Protein AF-A0A535MW43-F1 (afdb_monomer_lite)

Structure (mmCIF, N/CA/C/O backbone):
data_AF-A0A535MW43-F1
#
_entry.id   AF-A0A535MW43-F1
#
loop_
_atom_site.group_PDB
_atom_site.id
_atom_site.type_symbol
_atom_site.label_atom_id
_atom_site.label_alt_id
_atom_site.label_comp_id
_atom_site.label_asym_id
_atom_site.label_entity_id
_atom_site.label_seq_id
_atom_site.pdbx_PDB_ins_code
_atom_site.Cartn_x
_atom_site.Cartn_y
_atom_site.Cartn_z
_atom_site.occupancy
_atom_site.B_iso_or_equiv
_atom_site.auth_seq_id
_atom_site.auth_comp_id
_atom_site.auth_asym_id
_atom_site.auth_atom_id
_atom_site.pdbx_PDB_model_num
ATOM 1 N N . MET A 1 1 ? 3.880 -5.244 12.925 1.00 48.03 1 MET A N 1
ATOM 2 C CA . MET A 1 1 ? 3.482 -6.471 12.207 1.00 48.03 1 MET A CA 1
ATOM 3 C C . MET A 1 1 ? 3.210 -6.067 10.772 1.00 48.03 1 MET A C 1
ATOM 5 O O . MET A 1 1 ? 2.355 -5.218 10.565 1.00 48.03 1 MET A O 1
ATOM 9 N N . TRP A 1 2 ? 3.995 -6.566 9.820 1.00 55.22 2 TRP A N 1
ATOM 10 C CA . TRP A 1 2 ? 3.769 -6.311 8.397 1.00 55.22 2 TRP A CA 1
ATOM 11 C C . TRP A 1 2 ? 2.770 -7.345 7.882 1.00 55.22 2 TRP A C 1
ATOM 13 O O . TRP A 1 2 ? 2.891 -8.522 8.218 1.00 55.22 2 TRP A O 1
ATOM 23 N N . LEU A 1 3 ? 1.762 -6.904 7.134 1.00 81.06 3 LEU A N 1
ATOM 24 C CA . LEU A 1 3 ? 0.701 -7.762 6.616 1.00 81.06 3 LEU A CA 1
ATOM 25 C C . LEU A 1 3 ? 0.739 -7.704 5.088 1.00 81.06 3 LEU A C 1
ATOM 27 O O . LEU A 1 3 ? 0.685 -6.619 4.515 1.00 81.06 3 LEU A O 1
ATOM 31 N N . ALA A 1 4 ? 0.841 -8.866 4.448 1.00 87.62 4 ALA A N 1
ATOM 32 C CA . ALA A 1 4 ? 0.843 -9.029 2.998 1.00 87.62 4 ALA A CA 1
ATOM 33 C C . ALA A 1 4 ? -0.007 -10.252 2.632 1.00 87.62 4 ALA A C 1
ATOM 35 O O . ALA A 1 4 ? 0.010 -11.252 3.349 1.00 87.62 4 ALA A O 1
ATOM 36 N N . GLY A 1 5 ? -0.767 -10.166 1.543 1.00 93.06 5 GLY A N 1
ATOM 37 C CA . GLY A 1 5 ? -1.675 -11.222 1.101 1.00 93.06 5 GLY A CA 1
ATOM 38 C C . GLY A 1 5 ? -2.948 -10.653 0.464 1.00 93.06 5 GLY A C 1
ATOM 39 O O . GLY A 1 5 ? -3.021 -9.447 0.229 1.00 93.06 5 GLY A O 1
ATOM 40 N N . PRO A 1 6 ? -3.968 -11.489 0.205 1.00 94.06 6 PRO A N 1
ATOM 41 C CA . PRO A 1 6 ? -4.035 -12.922 0.527 1.00 94.06 6 PRO A CA 1
ATOM 42 C C . PRO A 1 6 ? -3.185 -13.822 -0.392 1.00 94.06 6 PRO A C 1
ATOM 44 O O . PRO A 1 6 ? -2.953 -14.982 -0.063 1.00 94.06 6 PRO A O 1
ATOM 47 N N . TRP A 1 7 ? -2.687 -13.288 -1.506 1.00 94.88 7 TRP A N 1
ATOM 48 C CA . TRP A 1 7 ? -1.792 -13.948 -2.464 1.00 94.88 7 TRP A CA 1
ATOM 49 C C . TRP A 1 7 ? -0.982 -12.892 -3.234 1.00 94.88 7 TRP A C 1
ATOM 51 O O . TRP A 1 7 ? -1.143 -11.693 -3.007 1.00 94.88 7 TRP A O 1
ATOM 61 N N . ILE A 1 8 ? -0.110 -13.340 -4.137 1.00 94.88 8 ILE A N 1
ATOM 62 C CA . ILE A 1 8 ? 0.633 -12.492 -5.077 1.00 94.88 8 ILE A CA 1
ATOM 63 C C . ILE A 1 8 ? -0.053 -12.604 -6.441 1.00 94.88 8 ILE A C 1
ATOM 65 O O . ILE A 1 8 ? -0.307 -13.716 -6.894 1.00 94.88 8 ILE A O 1
ATOM 69 N N . VAL A 1 9 ? -0.350 -11.469 -7.074 1.00 95.62 9 VAL A N 1
ATOM 70 C CA . VAL A 1 9 ? -0.866 -11.404 -8.452 1.00 95.62 9 VAL A CA 1
ATOM 71 C C . VAL A 1 9 ? 0.284 -11.017 -9.375 1.00 95.62 9 VAL A C 1
ATOM 73 O O . VAL A 1 9 ? 1.061 -10.117 -9.041 1.00 95.62 9 VAL A O 1
ATOM 76 N N . THR A 1 10 ? 0.426 -11.702 -10.509 1.00 96.12 10 THR A N 1
ATOM 77 C CA . THR A 1 10 ? 1.496 -11.404 -11.469 1.00 96.12 10 THR A CA 1
ATOM 78 C C . THR A 1 10 ? 1.188 -10.131 -12.270 1.00 96.12 10 THR A C 1
ATOM 80 O O . THR A 1 10 ? 0.026 -9.731 -12.379 1.00 96.12 10 THR A O 1
ATOM 83 N N . PRO A 1 11 ? 2.198 -9.454 -12.851 1.00 94.38 11 PRO A N 1
ATOM 84 C CA . PRO A 1 11 ? 1.968 -8.219 -13.605 1.00 94.38 11 PRO A CA 1
ATOM 85 C C . PRO A 1 11 ? 0.978 -8.360 -14.774 1.00 94.38 11 PRO A C 1
ATOM 87 O O . PRO A 1 11 ? 0.207 -7.440 -15.038 1.00 94.38 11 PRO A O 1
ATOM 90 N N . ASP A 1 12 ? 0.973 -9.502 -15.462 1.00 95.88 12 ASP A N 1
ATOM 91 C CA . ASP A 1 12 ? 0.071 -9.791 -16.582 1.00 95.88 12 ASP A CA 1
ATOM 92 C C . ASP A 1 12 ? -1.384 -10.015 -16.140 1.00 95.88 12 ASP A C 1
ATOM 94 O O . ASP A 1 12 ? -2.304 -9.573 -16.829 1.00 95.88 12 ASP A O 1
ATOM 98 N N . GLU A 1 13 ? -1.603 -10.612 -14.967 1.00 95.88 13 GLU A N 1
ATOM 99 C CA . GLU A 1 13 ? -2.933 -10.753 -14.361 1.00 95.88 13 GLU A CA 1
ATOM 100 C C . GLU A 1 13 ? -3.431 -9.434 -13.747 1.00 95.88 13 GLU A C 1
ATOM 102 O O . GLU A 1 13 ? -4.626 -9.126 -13.783 1.00 95.88 13 GLU A O 1
ATOM 107 N N . PHE A 1 14 ? -2.520 -8.630 -13.187 1.00 94.94 14 PHE A N 1
ATOM 108 C CA . PHE A 1 14 ? -2.857 -7.364 -12.537 1.00 94.94 14 PHE A CA 1
ATOM 109 C C . PHE A 1 14 ? -3.201 -6.256 -13.540 1.00 94.94 14 PHE A C 1
ATOM 111 O O . PHE A 1 14 ? -4.021 -5.384 -13.240 1.00 94.94 14 PHE A O 1
ATOM 118 N N . GLY A 1 15 ? -2.629 -6.286 -14.746 1.00 94.19 15 GLY A N 1
ATOM 119 C CA . GLY A 1 15 ? -2.834 -5.253 -15.760 1.00 94.19 15 GLY A CA 1
ATOM 120 C C . GLY A 1 15 ? -2.294 -3.886 -15.323 1.00 94.19 15 GLY A C 1
ATOM 121 O O . GLY A 1 15 ? -1.351 -3.803 -14.542 1.00 94.19 15 GLY A O 1
ATOM 122 N N . ASP A 1 16 ? -2.888 -2.802 -15.833 1.00 94.31 16 ASP A N 1
ATOM 123 C CA . ASP A 1 16 ? -2.438 -1.434 -15.541 1.00 94.31 16 ASP A CA 1
ATOM 124 C C . ASP A 1 16 ? -2.720 -1.032 -14.076 1.00 94.31 16 ASP A C 1
ATOM 126 O O . ASP A 1 16 ? -3.895 -0.879 -13.710 1.00 94.31 16 ASP A O 1
ATOM 130 N N . PRO A 1 17 ? -1.684 -0.791 -13.244 1.00 92.44 17 PRO A N 1
ATOM 131 C CA . PRO A 1 17 ? -1.856 -0.341 -11.869 1.00 92.44 17 PRO A CA 1
ATOM 132 C C . PRO A 1 17 ? -2.614 0.979 -11.751 1.00 92.44 17 PRO A C 1
ATOM 134 O O . PRO A 1 17 ? -3.377 1.141 -10.805 1.00 92.44 17 PRO A O 1
ATOM 137 N N . ALA A 1 18 ? -2.464 1.908 -12.701 1.00 91.19 18 ALA A N 1
ATOM 138 C CA . ALA A 1 18 ? -3.095 3.226 -12.625 1.00 91.19 18 ALA A CA 1
ATOM 139 C C . ALA A 1 18 ? -4.635 3.145 -12.643 1.00 91.19 18 ALA A C 1
ATOM 141 O O . ALA A 1 18 ? -5.320 4.019 -12.113 1.00 91.19 18 ALA A O 1
ATOM 142 N N . SER A 1 19 ? -5.188 2.057 -13.184 1.00 93.44 19 SER A N 1
ATOM 143 C CA . SER A 1 19 ? -6.630 1.789 -13.205 1.00 93.44 19 SER A CA 1
ATOM 144 C C . SER A 1 19 ? -7.196 1.244 -11.884 1.00 93.44 19 SER A C 1
ATOM 146 O O . SER A 1 19 ? -8.408 1.061 -11.762 1.00 93.44 19 SER A O 1
ATOM 148 N N . ARG A 1 20 ? -6.340 0.955 -10.896 1.00 96.00 20 ARG A N 1
ATOM 149 C CA . ARG A 1 20 ? -6.703 0.240 -9.666 1.00 96.00 20 ARG A CA 1
ATOM 150 C C . ARG A 1 20 ? -6.887 1.188 -8.492 1.00 96.00 20 ARG A C 1
ATOM 152 O O . ARG A 1 20 ? -6.275 2.255 -8.427 1.00 96.00 20 ARG A O 1
ATOM 159 N N . ARG A 1 21 ? -7.696 0.769 -7.521 1.00 97.44 21 ARG A N 1
ATOM 160 C CA . ARG A 1 21 ? -7.885 1.467 -6.246 1.00 97.44 21 ARG A CA 1
ATOM 161 C C . ARG A 1 21 ? -7.492 0.601 -5.065 1.00 97.44 21 ARG A C 1
ATOM 163 O O . ARG A 1 21 ? -7.699 -0.612 -5.072 1.00 97.44 21 ARG A O 1
ATOM 170 N N . VAL A 1 22 ? -6.973 1.260 -4.035 1.00 97.12 22 VAL A N 1
ATOM 171 C CA . VAL A 1 22 ? -6.738 0.692 -2.706 1.00 97.12 22 VAL A CA 1
ATOM 172 C C . VAL A 1 22 ? -7.776 1.246 -1.739 1.00 97.12 22 VAL A C 1
ATOM 174 O O . VAL A 1 22 ? -8.120 2.426 -1.798 1.00 97.12 22 VAL A O 1
ATOM 177 N N . ARG A 1 23 ? -8.290 0.399 -0.846 1.00 97.69 23 ARG A N 1
ATOM 178 C CA . ARG A 1 23 ? -9.266 0.772 0.184 1.00 97.69 23 ARG A CA 1
ATOM 179 C C . ARG A 1 23 ? -8.864 0.198 1.531 1.00 97.69 23 ARG A C 1
ATOM 181 O O . ARG A 1 23 ? -8.348 -0.915 1.601 1.00 97.69 23 ARG A O 1
ATOM 188 N N . CYS A 1 24 ? -9.150 0.941 2.591 1.00 97.69 24 CYS A N 1
ATOM 189 C CA . CYS A 1 24 ? -8.994 0.498 3.971 1.00 97.69 24 CYS A CA 1
ATOM 190 C C 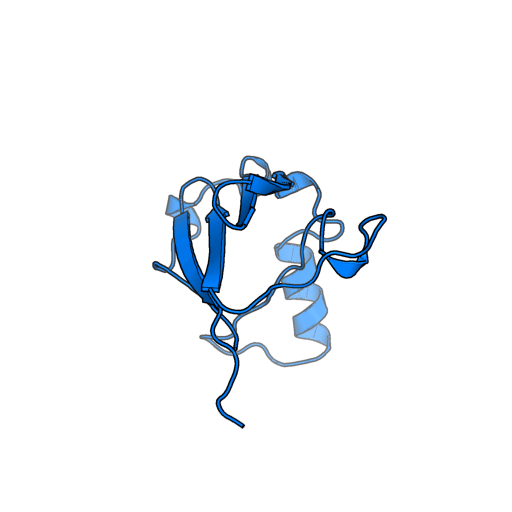. CYS A 1 24 ? -10.251 0.850 4.766 1.00 97.69 24 CYS A C 1
ATOM 192 O O . CYS A 1 24 ? -10.717 1.995 4.729 1.00 97.69 24 CYS A O 1
ATOM 194 N N . THR A 1 25 ? -10.787 -0.124 5.494 1.00 97.81 25 THR A N 1
ATOM 195 C CA . THR A 1 25 ? -11.907 0.061 6.417 1.00 97.81 25 THR A CA 1
ATOM 196 C C . THR A 1 25 ? -11.517 -0.353 7.831 1.00 97.81 25 THR A C 1
ATOM 198 O O . THR A 1 25 ? -10.666 -1.224 8.023 1.00 97.81 25 THR A O 1
ATOM 201 N N . VAL A 1 26 ? -12.151 0.266 8.826 1.00 97.94 26 VAL A N 1
ATOM 202 C CA . VAL A 1 26 ? -12.063 -0.137 10.233 1.00 97.94 26 VAL A CA 1
ATOM 203 C C . VAL A 1 26 ? -13.473 -0.366 10.748 1.00 97.94 26 VAL A C 1
ATOM 205 O O . VAL A 1 26 ? -14.286 0.555 10.751 1.00 97.94 26 VAL A O 1
ATOM 208 N N . ASN A 1 27 ? -13.777 -1.595 11.164 1.00 97.81 27 ASN A N 1
ATOM 209 C CA . ASN A 1 27 ? -15.122 -2.017 11.578 1.00 97.81 27 ASN A CA 1
ATOM 210 C C . ASN A 1 27 ? -16.197 -1.726 10.509 1.00 97.81 27 ASN A C 1
ATOM 212 O O . ASN A 1 27 ? -17.313 -1.325 10.832 1.00 97.81 27 ASN A O 1
ATOM 216 N N . GLY A 1 28 ? -15.847 -1.891 9.228 1.00 97.38 28 GLY A N 1
ATOM 217 C CA . GLY A 1 28 ? -16.726 -1.610 8.086 1.00 97.38 28 GLY A CA 1
ATOM 218 C C . GLY A 1 28 ? -16.833 -0.131 7.699 1.00 97.38 28 GLY A C 1
ATOM 219 O O . GLY A 1 28 ? -17.389 0.182 6.650 1.00 97.38 28 GLY A O 1
ATOM 220 N N . GLU A 1 29 ? -16.273 0.789 8.487 1.00 97.56 29 GLU A N 1
ATOM 221 C CA . GLU A 1 29 ? -16.208 2.206 8.133 1.00 97.56 2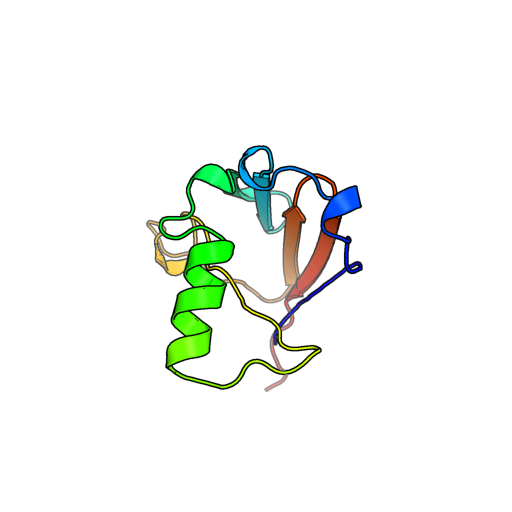9 GLU A CA 1
ATOM 222 C C . GLU A 1 29 ? -15.005 2.466 7.226 1.00 97.56 29 GLU A C 1
ATOM 224 O O . GLU A 1 29 ? -13.861 2.199 7.598 1.00 97.56 29 GLU A O 1
ATOM 229 N N . GLN A 1 30 ? -15.247 3.012 6.039 1.00 97.31 30 GLN A N 1
ATOM 230 C CA . GLN A 1 30 ? -14.189 3.320 5.088 1.00 97.31 30 GLN A CA 1
ATOM 231 C C . GLN A 1 30 ? -13.352 4.519 5.539 1.00 97.31 30 GLN A C 1
ATOM 233 O O . GLN A 1 30 ? -13.845 5.642 5.629 1.00 97.31 30 GLN A O 1
ATOM 238 N N . LEU A 1 31 ? -12.063 4.280 5.803 1.00 96.62 31 LEU A N 1
ATOM 239 C CA . LEU A 1 31 ? -11.145 5.303 6.305 1.00 96.62 31 LEU A CA 1
ATOM 240 C C . LEU A 1 31 ? -10.126 5.778 5.278 1.00 96.62 31 LEU A C 1
ATOM 242 O O . LEU A 1 31 ? -9.646 6.906 5.398 1.00 96.62 31 LEU A O 1
ATOM 246 N N . GLN A 1 32 ? -9.786 4.944 4.300 1.00 97.88 32 GLN A N 1
ATOM 247 C CA . GLN A 1 32 ? -8.923 5.329 3.191 1.00 97.88 32 GLN A CA 1
ATOM 248 C C . GLN A 1 32 ? -9.489 4.766 1.890 1.00 97.88 32 GLN A C 1
ATOM 250 O O . GLN A 1 32 ? -9.952 3.624 1.842 1.00 97.88 32 GLN A O 1
ATOM 255 N N . GLU A 1 33 ? -9.420 5.563 0.833 1.00 97.31 33 GLU A N 1
ATOM 256 C CA . GLU A 1 33 ? -9.599 5.122 -0.543 1.00 97.31 33 GLU A CA 1
ATOM 257 C C . GLU A 1 33 ? -8.824 6.043 -1.460 1.00 97.31 33 GLU A C 1
ATOM 259 O O . GLU A 1 33 ? -8.942 7.262 -1.349 1.00 97.31 33 GLU A O 1
ATOM 264 N N . ASP A 1 34 ? -8.069 5.453 -2.379 1.00 97.31 34 ASP A N 1
ATOM 265 C CA . ASP A 1 34 ? -7.423 6.221 -3.429 1.00 97.31 34 ASP A CA 1
ATOM 266 C C . ASP A 1 34 ? -7.125 5.368 -4.663 1.00 97.31 34 ASP A C 1
ATOM 268 O O . ASP A 1 34 ? -7.105 4.135 -4.602 1.00 97.31 34 ASP A O 1
ATOM 272 N N . ALA A 1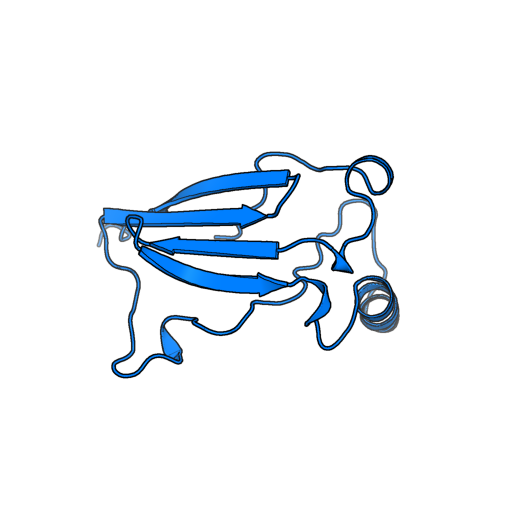 35 ? -6.900 6.038 -5.789 1.00 96.88 35 ALA A N 1
ATOM 273 C CA . ALA A 1 35 ? -6.403 5.417 -7.006 1.00 96.88 35 ALA A CA 1
ATOM 274 C C . ALA A 1 35 ? -4.882 5.251 -6.935 1.00 96.88 35 ALA A C 1
ATOM 276 O O . ALA A 1 35 ? -4.167 6.154 -6.508 1.00 96.88 35 ALA A O 1
A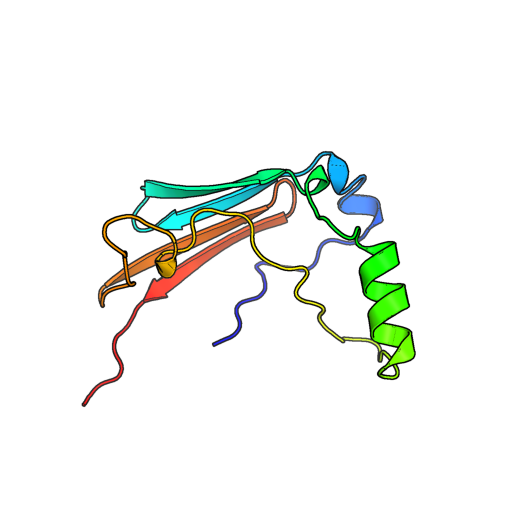TOM 277 N N . LEU A 1 36 ? -4.367 4.127 -7.433 1.00 95.44 36 LEU A N 1
ATOM 278 C CA . LEU A 1 36 ? -2.925 3.901 -7.546 1.00 95.44 36 LEU A CA 1
ATOM 279 C C . LEU A 1 36 ? -2.272 4.879 -8.541 1.00 95.44 36 LEU A C 1
ATOM 281 O O . LEU A 1 36 ? -1.086 5.164 -8.420 1.00 95.44 36 LEU A O 1
ATOM 285 N N . ALA A 1 37 ? -3.050 5.461 -9.462 1.00 96.19 37 ALA A N 1
ATOM 286 C CA . ALA A 1 37 ? -2.617 6.572 -10.314 1.00 96.19 37 ALA A CA 1
ATOM 287 C C . ALA A 1 37 ? -2.172 7.823 -9.531 1.00 96.19 37 ALA A C 1
ATOM 289 O O . ALA A 1 37 ? -1.442 8.644 -10.076 1.00 96.19 37 ALA A O 1
ATOM 290 N N . ASN A 1 38 ? -2.598 7.975 -8.271 1.00 96.75 38 ASN A N 1
ATOM 291 C CA . ASN A 1 38 ? -2.242 9.119 -7.429 1.00 96.75 38 ASN A CA 1
ATOM 292 C C . ASN A 1 38 ? -0.936 8.908 -6.645 1.00 96.75 38 ASN A C 1
ATOM 294 O O . ASN A 1 38 ? -0.570 9.744 -5.816 1.00 96.75 38 ASN A O 1
ATOM 298 N N . LEU A 1 39 ? -0.211 7.812 -6.896 1.00 96.50 39 LEU A N 1
ATOM 299 C CA . LEU A 1 39 ? 1.159 7.667 -6.417 1.00 96.50 39 LEU A CA 1
ATOM 300 C C . LEU A 1 39 ? 2.018 8.830 -6.936 1.00 96.50 39 LEU A C 1
ATOM 302 O O . LEU A 1 39 ? 2.104 9.064 -8.137 1.00 96.50 39 LEU A O 1
ATOM 306 N N . ILE A 1 40 ? 2.691 9.536 -6.023 1.00 96.50 40 ILE A N 1
ATOM 307 C CA . ILE A 1 40 ? 3.619 10.626 -6.378 1.00 96.50 40 ILE A CA 1
ATOM 308 C C . ILE A 1 40 ? 4.787 10.088 -7.221 1.00 96.50 40 ILE A C 1
ATOM 310 O O . ILE A 1 40 ? 5.245 10.754 -8.146 1.00 96.50 40 ILE A O 1
ATOM 314 N N . PHE A 1 41 ? 5.246 8.875 -6.901 1.00 96.56 41 PHE A N 1
ATOM 315 C CA . PHE A 1 41 ? 6.232 8.118 -7.666 1.00 96.56 41 PHE A CA 1
ATOM 316 C C . PHE A 1 41 ? 5.612 6.779 -8.050 1.00 96.56 41 PHE A C 1
ATOM 318 O O . PHE A 1 41 ? 5.193 6.023 -7.172 1.00 96.56 41 PHE A O 1
ATOM 325 N N . ASP A 1 42 ? 5.540 6.495 -9.347 1.00 95.38 42 ASP A N 1
ATOM 326 C CA . ASP A 1 42 ? 4.989 5.239 -9.842 1.00 95.38 42 ASP A CA 1
ATOM 327 C C . ASP A 1 42 ? 5.886 4.033 -9.500 1.00 95.38 42 ASP A C 1
ATOM 329 O O . ASP A 1 42 ? 7.006 4.162 -8.998 1.00 95.38 42 ASP A O 1
ATOM 333 N N . ILE A 1 43 ? 5.373 2.824 -9.742 1.00 95.62 43 ILE A N 1
ATOM 334 C CA . ILE A 1 43 ? 6.074 1.579 -9.400 1.00 95.62 43 ILE A CA 1
ATOM 335 C C . ILE A 1 43 ? 7.461 1.496 -10.078 1.00 95.62 43 ILE A C 1
ATOM 337 O O . ILE A 1 43 ? 8.430 1.213 -9.367 1.00 95.62 43 ILE A O 1
ATOM 341 N N . PRO A 1 44 ? 7.618 1.776 -11.392 1.00 95.88 44 PRO A N 1
ATOM 342 C CA . PRO A 1 44 ? 8.938 1.825 -12.021 1.00 95.88 44 PRO A CA 1
ATOM 343 C C . PRO A 1 44 ? 9.898 2.828 -11.367 1.00 95.88 44 PRO A C 1
ATOM 345 O O . PRO A 1 44 ? 11.058 2.481 -11.128 1.00 95.88 44 PRO A O 1
ATOM 348 N N . ALA A 1 45 ? 9.437 4.040 -11.036 1.00 97.19 45 ALA A N 1
ATOM 349 C CA . ALA A 1 45 ? 10.262 5.051 -10.378 1.00 97.19 45 ALA A CA 1
ATOM 350 C C . ALA A 1 45 ? 10.702 4.612 -8.976 1.00 97.19 45 ALA A C 1
ATOM 352 O O . ALA A 1 45 ? 11.863 4.808 -8.611 1.00 97.19 45 ALA A O 1
ATOM 353 N N . LEU A 1 46 ? 9.813 3.976 -8.207 1.00 97.25 46 LEU A N 1
ATOM 354 C CA . LEU A 1 46 ? 10.137 3.429 -6.888 1.00 97.25 46 LEU A CA 1
ATOM 355 C C . LEU A 1 46 ? 11.209 2.337 -6.977 1.00 97.25 46 LEU A C 1
ATOM 357 O O . LEU A 1 46 ? 12.192 2.396 -6.239 1.00 97.25 46 LEU A O 1
ATOM 361 N N . ILE A 1 47 ? 11.068 1.382 -7.903 1.00 97.31 47 ILE A N 1
ATOM 362 C CA . ILE A 1 47 ? 12.066 0.320 -8.122 1.00 97.31 47 ILE A CA 1
ATOM 363 C C . ILE A 1 47 ? 13.421 0.937 -8.491 1.00 97.31 47 ILE A C 1
ATOM 365 O O . ILE A 1 47 ? 14.440 0.616 -7.875 1.00 97.31 47 ILE A O 1
ATOM 369 N N . ALA A 1 48 ? 13.432 1.864 -9.456 1.00 98.06 48 ALA A N 1
ATOM 370 C CA . ALA A 1 48 ? 14.650 2.524 -9.914 1.00 98.06 48 ALA A CA 1
ATOM 371 C C . ALA A 1 48 ? 15.334 3.323 -8.796 1.00 98.06 48 ALA A C 1
ATOM 373 O O . ALA A 1 48 ? 16.559 3.295 -8.681 1.00 98.06 48 ALA A O 1
ATOM 374 N N . TYR A 1 49 ? 14.567 4.013 -7.952 1.00 97.19 49 TYR A N 1
ATOM 375 C CA . TYR A 1 49 ? 15.111 4.769 -6.829 1.00 97.19 49 TYR A CA 1
ATOM 376 C C . TYR A 1 49 ? 15.712 3.852 -5.759 1.00 97.19 49 TYR A C 1
ATOM 378 O O . TYR A 1 49 ? 16.864 4.038 -5.372 1.00 97.19 49 TYR A O 1
ATOM 386 N N . VAL A 1 50 ? 14.974 2.829 -5.317 1.00 97.31 50 VAL A N 1
ATOM 387 C CA . VAL A 1 50 ? 15.456 1.906 -4.277 1.00 97.31 50 VAL A CA 1
ATOM 388 C C . VAL A 1 50 ? 16.714 1.164 -4.743 1.00 97.31 50 VAL A C 1
ATOM 390 O O . VAL A 1 50 ? 17.666 1.048 -3.972 1.00 97.31 50 VAL A O 1
ATOM 393 N N . SER A 1 51 ? 16.778 0.771 -6.023 1.00 97.69 51 SER A N 1
ATOM 394 C CA . SER A 1 51 ? 17.945 0.084 -6.601 1.00 97.69 51 SER A CA 1
ATOM 395 C C . SER A 1 51 ? 19.241 0.910 -6.625 1.00 97.69 51 SER A C 1
ATOM 397 O O . SER A 1 51 ? 20.321 0.353 -6.798 1.00 97.69 51 SER A O 1
ATOM 399 N N . GLN A 1 52 ? 19.164 2.235 -6.444 1.00 97.88 52 GLN A N 1
ATOM 400 C CA . GLN A 1 52 ? 20.352 3.093 -6.329 1.00 97.88 52 GLN A CA 1
ATOM 401 C C . GLN A 1 52 ? 20.967 3.053 -4.926 1.00 97.88 52 GLN A C 1
ATOM 403 O O . GLN A 1 52 ? 22.124 3.429 -4.753 1.00 97.88 52 GLN A O 1
ATOM 408 N N . VAL A 1 53 ? 20.191 2.632 -3.924 1.00 95.50 53 VAL A N 1
ATOM 409 C CA . VAL A 1 53 ? 20.584 2.647 -2.509 1.00 95.50 53 VAL A CA 1
ATOM 410 C C . VAL A 1 53 ? 20.921 1.242 -2.012 1.00 95.50 53 VAL A C 1
ATOM 412 O O . VAL A 1 53 ? 21.826 1.085 -1.193 1.00 95.50 53 VAL A O 1
ATOM 415 N N . ALA A 1 54 ? 20.219 0.224 -2.509 1.00 95.19 54 ALA A N 1
ATOM 416 C CA . ALA A 1 54 ? 20.432 -1.173 -2.157 1.00 95.19 54 ALA A CA 1
ATOM 417 C C . ALA A 1 54 ? 20.274 -2.078 -3.384 1.00 95.19 54 ALA A C 1
ATOM 419 O O . ALA A 1 54 ? 19.455 -1.810 -4.263 1.00 95.19 54 ALA A O 1
ATOM 420 N N . THR A 1 55 ? 21.029 -3.177 -3.421 1.00 97.50 55 THR A N 1
ATOM 421 C CA . THR A 1 55 ? 20.768 -4.263 -4.372 1.00 97.50 55 THR A CA 1
ATOM 422 C C . THR A 1 55 ? 19.423 -4.895 -4.030 1.00 97.50 55 THR A C 1
ATOM 424 O O . THR A 1 55 ? 19.221 -5.301 -2.889 1.00 97.50 55 THR A O 1
ATOM 427 N N . LEU A 1 56 ? 18.520 -4.962 -5.009 1.00 97.81 56 LEU A N 1
ATOM 428 C CA . LEU A 1 56 ? 17.250 -5.672 -4.881 1.00 97.81 56 LEU A CA 1
ATOM 429 C C . LEU A 1 56 ? 17.461 -7.156 -5.176 1.00 97.81 56 LEU A C 1
ATOM 431 O O . LEU A 1 56 ? 17.992 -7.506 -6.232 1.00 97.81 56 LEU A O 1
ATOM 435 N N . GLU A 1 57 ? 17.006 -8.010 -4.270 1.00 98.12 57 GLU A N 1
ATOM 436 C CA . GLU A 1 57 ? 17.073 -9.461 -4.394 1.00 98.12 57 GLU A CA 1
ATOM 437 C C . GLU A 1 57 ? 15.692 -10.048 -4.737 1.00 98.12 57 GLU A C 1
ATOM 439 O O . GLU A 1 57 ? 14.647 -9.504 -4.356 1.00 98.12 57 GLU A O 1
ATOM 444 N N . PRO A 1 58 ? 15.635 -11.185 -5.455 1.00 97.56 58 PRO A N 1
ATOM 445 C CA . PRO A 1 58 ? 14.379 -11.887 -5.681 1.00 97.56 58 PRO A CA 1
ATOM 446 C C . PRO A 1 58 ? 13.674 -12.218 -4.358 1.00 97.56 58 PRO A C 1
ATOM 448 O O . PRO A 1 58 ? 14.217 -12.919 -3.507 1.00 97.56 58 PRO A O 1
ATOM 451 N N . GLY A 1 59 ? 12.435 -11.745 -4.217 1.00 95.19 59 GLY A N 1
ATOM 452 C CA . GLY A 1 59 ? 11.636 -11.902 -2.998 1.00 95.19 59 GLY A CA 1
ATOM 453 C C . GLY A 1 59 ? 11.529 -10.638 -2.143 1.00 95.19 59 GLY A C 1
ATOM 454 O O . GLY A 1 59 ? 10.734 -10.629 -1.203 1.00 95.19 59 GLY A O 1
ATOM 455 N N . ASP A 1 60 ? 12.253 -9.568 -2.483 1.00 95.94 60 ASP A N 1
ATOM 456 C CA . ASP A 1 60 ? 12.115 -8.282 -1.804 1.00 95.94 60 ASP A CA 1
ATOM 457 C C . ASP A 1 60 ? 10.708 -7.685 -1.961 1.00 95.94 60 ASP A C 1
ATOM 459 O O . ASP A 1 60 ? 10.085 -7.737 -3.025 1.00 95.94 60 ASP A O 1
ATOM 463 N N . LEU A 1 61 ? 10.216 -7.075 -0.878 1.00 94.38 61 LEU A N 1
ATOM 464 C CA . LEU A 1 61 ? 8.917 -6.407 -0.825 1.00 94.38 61 LEU A CA 1
ATOM 465 C C . LEU A 1 61 ? 9.100 -4.896 -0.661 1.00 94.38 61 LEU A C 1
ATOM 467 O O . LEU A 1 61 ? 9.611 -4.427 0.356 1.00 94.38 61 LEU A O 1
ATOM 471 N N . ILE A 1 62 ? 8.611 -4.128 -1.636 1.00 94.62 62 ILE A N 1
ATOM 472 C CA . ILE A 1 62 ? 8.579 -2.663 -1.582 1.00 94.62 62 ILE A CA 1
ATOM 473 C C . ILE A 1 62 ? 7.182 -2.215 -1.151 1.00 94.62 62 ILE A C 1
ATOM 475 O O . ILE A 1 62 ? 6.197 -2.444 -1.852 1.00 94.62 62 ILE A O 1
ATOM 479 N N . MET A 1 63 ? 7.091 -1.533 -0.009 1.00 93.88 63 MET A N 1
ATOM 480 C CA . MET A 1 63 ? 5.846 -0.898 0.423 1.00 93.88 63 MET A CA 1
ATOM 481 C C . MET A 1 63 ? 5.752 0.500 -0.184 1.00 93.88 63 MET A C 1
ATOM 483 O O . MET A 1 63 ? 6.449 1.419 0.235 1.00 93.88 63 MET A O 1
ATOM 487 N N . THR A 1 64 ? 4.886 0.659 -1.181 1.00 94.81 64 THR A N 1
ATOM 488 C CA . THR A 1 64 ? 4.849 1.826 -2.081 1.00 94.81 64 THR A CA 1
ATOM 489 C C . THR A 1 64 ? 4.241 3.094 -1.471 1.00 94.81 64 THR A C 1
ATOM 491 O O . THR A 1 64 ? 4.074 4.092 -2.165 1.00 94.81 64 THR A O 1
ATOM 494 N N . GLY A 1 65 ? 3.894 3.070 -0.183 1.00 93.81 65 GLY A N 1
ATOM 495 C CA . GLY A 1 65 ? 3.265 4.178 0.533 1.00 93.81 65 GLY A CA 1
ATOM 496 C C . GLY A 1 65 ? 1.810 3.907 0.913 1.00 93.81 65 GLY A C 1
ATOM 497 O O . GLY A 1 65 ? 1.290 2.804 0.753 1.00 93.81 65 GLY A O 1
ATOM 498 N N . THR A 1 66 ? 1.154 4.926 1.468 1.00 94.62 66 THR A N 1
ATOM 499 C CA . THR A 1 66 ? -0.249 4.874 1.898 1.00 94.62 66 THR A CA 1
ATOM 500 C C . THR A 1 66 ? -0.973 6.144 1.451 1.00 94.62 66 THR A C 1
ATOM 502 O O . THR A 1 66 ? -0.364 7.218 1.478 1.00 94.62 66 THR A O 1
ATOM 505 N N . PRO A 1 67 ? -2.246 6.054 1.031 1.00 94.25 67 PRO A N 1
ATOM 506 C CA . PRO A 1 67 ? -3.039 7.236 0.718 1.00 94.25 67 PRO A CA 1
ATOM 507 C C . PRO A 1 67 ? -3.398 8.041 1.976 1.00 94.25 67 PRO A C 1
ATOM 509 O O . PRO A 1 67 ? -3.180 7.616 3.115 1.00 94.25 67 PRO A O 1
ATOM 512 N N . GLY A 1 68 ? -4.012 9.208 1.775 1.00 93.44 68 GLY A N 1
ATOM 513 C CA . GLY A 1 68 ? -4.552 10.018 2.867 1.00 93.44 68 GLY A CA 1
ATOM 514 C C . GLY A 1 68 ? -5.604 9.280 3.712 1.00 93.44 68 GLY A C 1
ATOM 515 O O . GLY A 1 68 ? -6.154 8.255 3.312 1.00 93.44 68 GLY A O 1
ATOM 516 N N . GLY A 1 69 ? -5.897 9.812 4.902 1.00 92.44 69 GLY A N 1
ATOM 517 C CA . GLY A 1 69 ? -6.930 9.269 5.799 1.00 92.44 69 GLY A CA 1
ATOM 518 C C . GLY A 1 69 ? -6.410 8.398 6.946 1.00 92.44 69 GLY A C 1
ATOM 519 O O . GLY A 1 69 ? -7.219 7.856 7.709 1.00 92.44 69 GLY A O 1
ATOM 520 N N . VAL A 1 70 ? -5.082 8.308 7.104 1.00 95.75 70 VAL A N 1
ATOM 521 C CA . VAL A 1 70 ? -4.435 7.663 8.254 1.00 95.75 70 VAL A CA 1
ATOM 522 C C . VAL A 1 70 ? -4.926 8.260 9.575 1.00 95.75 70 VAL A C 1
ATOM 524 O O . VAL A 1 70 ? -5.223 9.449 9.679 1.00 95.75 70 VAL A O 1
ATOM 527 N N . GLY A 1 71 ? -4.992 7.428 10.613 1.00 95.44 71 GLY A N 1
ATOM 528 C CA . GLY A 1 71 ? -5.556 7.801 11.912 1.00 95.44 71 GLY A CA 1
ATOM 529 C C . GLY A 1 71 ? -4.969 9.077 12.527 1.00 95.44 71 GLY A C 1
ATOM 530 O O . GLY A 1 71 ? -5.707 9.911 13.054 1.00 95.44 71 GLY A O 1
ATOM 531 N N . GLN A 1 72 ? -3.655 9.267 12.383 1.00 96.44 72 GLN A N 1
ATOM 532 C CA . GLN A 1 72 ? -2.930 10.432 12.895 1.00 96.44 72 GLN A CA 1
ATOM 533 C C . GLN A 1 72 ? -3.334 11.751 12.218 1.00 96.44 72 GLN A C 1
ATOM 535 O O . GLN A 1 72 ? -3.302 12.792 12.868 1.00 96.44 72 GLN A O 1
ATOM 540 N N . SER A 1 73 ? -3.712 11.734 10.935 1.00 94.38 73 SER A N 1
ATOM 541 C CA . SER A 1 73 ? -4.034 12.951 10.177 1.00 94.38 73 SER A CA 1
ATOM 542 C C . SER A 1 73 ? -5.487 13.404 10.346 1.00 94.38 73 SER A C 1
ATOM 544 O O . SER A 1 73 ? -5.918 14.343 9.680 1.00 94.38 73 SER A O 1
ATOM 546 N N . ARG A 1 74 ? -6.276 12.713 11.176 1.00 94.75 74 ARG A N 1
ATOM 547 C CA . ARG A 1 74 ? -7.686 13.034 11.431 1.00 94.75 74 ARG A CA 1
ATOM 548 C C . ARG A 1 74 ? -7.824 14.081 12.534 1.00 94.75 74 ARG A C 1
ATOM 550 O O . ARG A 1 74 ? -6.932 14.270 13.357 1.00 94.75 74 ARG A O 1
ATOM 557 N N . THR A 1 75 ? -8.963 14.768 12.559 1.00 94.88 75 THR A N 1
ATOM 558 C CA . THR A 1 75 ? -9.303 15.745 13.602 1.00 94.88 75 THR A CA 1
ATOM 559 C C . THR A 1 75 ? -10.675 15.399 14.194 1.00 94.88 75 THR A C 1
ATOM 561 O O . THR A 1 75 ? -11.682 15.646 13.532 1.00 94.88 75 THR A O 1
ATOM 564 N N . PRO A 1 76 ? -10.738 14.821 15.410 1.00 94.44 76 PRO A N 1
ATOM 565 C CA . PRO A 1 76 ? -9.610 14.409 16.260 1.00 94.44 76 PRO A CA 1
ATOM 566 C C . PRO A 1 76 ? -8.828 13.204 15.686 1.00 94.44 76 PRO A C 1
ATOM 568 O O . PRO A 1 76 ? -9.376 12.469 14.858 1.00 94.44 76 PRO A O 1
ATOM 571 N N . PRO A 1 77 ? -7.567 12.971 16.111 1.00 96.88 77 PRO A N 1
ATOM 572 C CA . PRO A 1 77 ? -6.826 11.770 15.734 1.00 96.88 77 PRO A CA 1
ATOM 573 C C . PRO A 1 77 ? -7.563 10.501 16.166 1.00 96.88 77 PRO A C 1
ATOM 575 O O . PRO A 1 77 ? -8.162 10.456 17.242 1.00 96.88 77 PRO A O 1
ATOM 578 N N . ARG A 1 78 ? -7.487 9.454 15.344 1.00 95.88 78 ARG A N 1
ATOM 579 C CA . ARG A 1 78 ? -8.106 8.151 15.616 1.00 95.88 78 ARG A CA 1
ATOM 580 C C . ARG A 1 78 ? -7.039 7.069 15.653 1.00 95.88 78 ARG A C 1
ATOM 582 O O . ARG A 1 78 ? -6.381 6.823 14.649 1.00 95.88 78 ARG A O 1
ATOM 589 N N . TRP A 1 79 ? -6.912 6.393 16.784 1.00 96.44 79 TRP A N 1
ATOM 590 C CA . TRP A 1 79 ? -6.015 5.251 16.952 1.00 96.44 79 TRP A CA 1
ATOM 591 C C . TRP A 1 79 ? -6.818 3.957 17.004 1.00 96.44 79 TRP A C 1
ATOM 593 O O . TRP A 1 79 ? -7.942 3.959 17.512 1.00 96.44 79 TRP A O 1
ATOM 603 N N . LEU A 1 80 ? -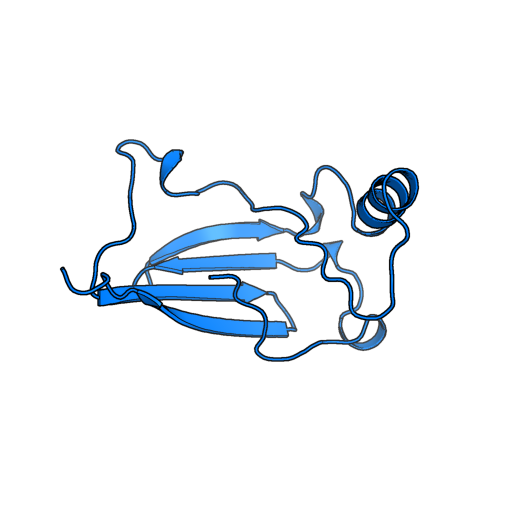6.231 2.875 16.492 1.00 96.56 80 LEU A N 1
ATOM 604 C CA . LEU A 1 80 ? -6.818 1.541 16.587 1.00 96.56 80 LEU A CA 1
ATOM 605 C C . LEU A 1 80 ? -6.945 1.126 18.055 1.00 96.56 80 LEU A C 1
ATOM 607 O O . LEU A 1 80 ? -6.045 1.385 18.854 1.00 96.56 80 LEU A O 1
ATOM 611 N N . GLN A 1 81 ? -8.056 0.480 18.381 1.00 96.44 81 GLN A N 1
ATOM 612 C CA . GLN A 1 81 ? -8.355 -0.050 19.706 1.00 96.44 81 GLN A CA 1
ATOM 613 C C . GLN A 1 81 ? -8.345 -1.580 19.695 1.00 96.44 81 GLN A C 1
ATOM 615 O O . GLN A 1 81 ? -8.463 -2.214 18.644 1.00 96.44 81 GLN A O 1
ATOM 620 N N . ASP A 1 82 ? -8.214 -2.186 20.877 1.00 96.94 82 ASP A N 1
ATOM 621 C CA . ASP A 1 82 ? -8.433 -3.626 21.025 1.00 96.94 82 ASP A CA 1
ATOM 622 C C . ASP A 1 82 ? -9.825 -4.008 20.504 1.00 96.94 82 ASP A C 1
ATOM 624 O O . ASP A 1 82 ? -10.816 -3.334 20.788 1.00 96.94 82 ASP A O 1
ATOM 628 N N . GLY A 1 83 ? -9.892 -5.076 19.710 1.00 97.00 83 GLY A N 1
ATOM 629 C CA . GLY A 1 83 ? -11.141 -5.541 19.112 1.00 97.00 83 GLY A CA 1
ATOM 630 C C . GLY A 1 83 ? -11.471 -4.938 17.745 1.00 97.00 83 GLY A C 1
ATOM 631 O O . GLY A 1 83 ? -12.261 -5.557 17.030 1.00 97.00 83 GLY A O 1
ATOM 632 N N . ASP A 1 84 ? -10.843 -3.825 17.343 1.00 98.00 84 ASP A N 1
ATOM 633 C CA . ASP A 1 84 ? -11.031 -3.261 16.002 1.00 98.00 84 ASP A CA 1
ATOM 634 C C . ASP A 1 84 ? -10.671 -4.285 14.924 1.00 98.00 84 ASP A C 1
ATOM 636 O O . ASP A 1 84 ? -9.763 -5.100 15.081 1.00 98.00 84 ASP A O 1
ATOM 640 N N . VAL A 1 85 ? -11.358 -4.232 13.790 1.00 98.00 85 VAL A N 1
ATOM 641 C CA . VAL A 1 85 ? -11.034 -5.040 12.618 1.00 98.00 85 VAL A CA 1
ATOM 642 C C . VAL A 1 85 ? -10.642 -4.125 11.477 1.00 98.00 85 VAL A C 1
ATOM 644 O O . VAL A 1 85 ? -11.452 -3.322 11.018 1.00 98.00 85 VAL A O 1
ATOM 647 N N . VAL A 1 86 ? -9.408 -4.284 11.005 1.00 97.38 86 VAL A N 1
ATOM 648 C CA . VAL A 1 86 ? -8.869 -3.559 9.853 1.00 97.38 86 VAL A CA 1
ATOM 649 C C . VAL A 1 86 ? -8.985 -4.432 8.612 1.00 97.38 86 VAL A C 1
ATOM 651 O O . VAL A 1 86 ? -8.466 -5.551 8.589 1.00 97.38 86 VAL A O 1
ATOM 654 N N . GLU A 1 87 ? -9.637 -3.918 7.573 1.00 97.44 87 GLU A N 1
ATOM 655 C CA . GLU A 1 87 ? -9.748 -4.587 6.276 1.00 97.44 87 GLU A CA 1
ATOM 656 C C . GLU A 1 87 ? -9.128 -3.723 5.185 1.00 97.44 87 GLU A C 1
ATOM 658 O O . GLU A 1 87 ? -9.598 -2.614 4.936 1.00 97.44 87 GLU A O 1
ATOM 663 N N . THR A 1 88 ? -8.099 -4.244 4.517 1.00 96.62 88 THR A N 1
ATOM 664 C CA . THR A 1 88 ? -7.426 -3.573 3.396 1.00 96.62 88 THR A CA 1
ATOM 665 C C . THR A 1 88 ? -7.655 -4.371 2.128 1.00 96.62 88 THR A C 1
ATOM 667 O O . THR A 1 88 ? -7.523 -5.592 2.147 1.00 96.62 88 THR A O 1
ATOM 670 N N . SER A 1 89 ? -7.973 -3.699 1.025 1.00 96.88 89 SER A N 1
ATOM 671 C CA . SER A 1 89 ? -8.190 -4.342 -0.271 1.00 96.88 89 SER A CA 1
ATOM 672 C C . SER A 1 89 ? -7.640 -3.524 -1.430 1.00 96.88 89 SER A C 1
ATOM 674 O O . SER A 1 89 ? -7.538 -2.299 -1.344 1.00 96.88 89 SER A O 1
ATOM 676 N N . ILE A 1 90 ? -7.300 -4.215 -2.516 1.00 96.81 90 ILE A N 1
ATOM 677 C CA . ILE A 1 90 ? -6.930 -3.617 -3.801 1.00 96.81 90 ILE A CA 1
ATOM 678 C C . ILE A 1 90 ? -7.746 -4.299 -4.901 1.00 96.81 90 ILE A C 1
ATOM 680 O O . ILE A 1 90 ? -7.925 -5.523 -4.881 1.00 96.81 90 ILE A O 1
ATOM 684 N N . ASP A 1 91 ? -8.238 -3.511 -5.859 1.00 94.44 91 ASP A N 1
ATOM 685 C CA . ASP A 1 91 ? -8.959 -4.026 -7.027 1.00 94.44 91 ASP A CA 1
ATOM 686 C C . ASP A 1 91 ? -8.155 -5.140 -7.727 1.00 94.44 91 ASP A C 1
ATOM 688 O O . ASP A 1 91 ? -6.950 -5.016 -7.932 1.00 94.44 91 ASP A O 1
ATOM 692 N N . SER A 1 92 ? -8.828 -6.234 -8.098 1.00 88.75 92 SER A N 1
ATOM 693 C CA . SER A 1 92 ? -8.239 -7.437 -8.723 1.00 88.75 92 SER A CA 1
ATOM 694 C C . SER A 1 92 ? -7.235 -8.250 -7.888 1.00 88.75 92 SER A C 1
ATOM 696 O O . SER A 1 92 ? -6.881 -9.341 -8.321 1.00 88.75 92 SER A O 1
ATOM 698 N N . ILE A 1 93 ? -6.840 -7.809 -6.687 1.00 95.56 93 ILE A N 1
ATOM 699 C CA . ILE A 1 93 ? -6.053 -8.633 -5.746 1.00 95.56 93 ILE A CA 1
ATOM 700 C C . ILE A 1 93 ? -6.960 -9.287 -4.704 1.00 95.56 93 ILE A C 1
ATOM 702 O O . ILE A 1 93 ? -6.814 -10.468 -4.419 1.00 95.56 93 ILE A O 1
ATOM 706 N N . GLY A 1 94 ? -7.912 -8.544 -4.142 1.00 95.00 94 GLY A N 1
ATOM 707 C CA . GLY A 1 94 ? -8.715 -8.990 -3.002 1.00 95.00 94 GLY A CA 1
ATOM 708 C C . GLY A 1 94 ? -8.346 -8.229 -1.735 1.00 95.00 94 GLY A C 1
ATOM 709 O O . GLY A 1 94 ? -7.839 -7.109 -1.808 1.00 95.00 94 GLY A O 1
ATOM 710 N N . GLY A 1 95 ? -8.641 -8.805 -0.568 1.00 95.94 95 GLY A N 1
ATOM 711 C CA . GLY A 1 95 ? -8.442 -8.119 0.702 1.00 95.94 95 GLY A CA 1
ATOM 712 C C . GLY A 1 95 ? -7.986 -9.014 1.841 1.00 95.94 95 GLY A C 1
ATOM 713 O O . GLY A 1 95 ? -8.160 -10.231 1.822 1.00 95.94 95 GLY A O 1
ATOM 714 N N . ILE A 1 96 ? -7.401 -8.369 2.844 1.00 96.88 96 ILE A N 1
ATOM 715 C CA . ILE A 1 96 ? -6.962 -8.972 4.098 1.00 96.88 96 ILE A CA 1
ATOM 716 C C . ILE A 1 96 ? -7.734 -8.353 5.256 1.00 96.88 96 ILE A C 1
ATOM 718 O O . ILE A 1 96 ? -7.920 -7.139 5.307 1.00 96.88 96 ILE A O 1
ATOM 722 N N . ARG A 1 97 ? -8.156 -9.194 6.202 1.00 96.88 97 ARG A N 1
ATOM 723 C CA . ARG A 1 97 ? -8.945 -8.809 7.375 1.00 96.88 97 ARG A CA 1
ATOM 724 C C . ARG A 1 97 ? -8.196 -9.171 8.645 1.00 96.88 97 ARG A C 1
ATOM 726 O O . ARG A 1 97 ? -7.914 -10.343 8.880 1.00 96.88 97 ARG A O 1
ATOM 733 N N . ASN A 1 98 ? -7.894 -8.171 9.464 1.00 96.06 98 ASN A N 1
ATOM 734 C CA . ASN A 1 98 ? -6.979 -8.302 10.590 1.00 96.06 98 ASN A CA 1
ATOM 735 C C . ASN A 1 98 ? -7.622 -7.756 11.870 1.00 96.06 98 ASN A C 1
ATOM 737 O O . ASN A 1 98 ? -7.832 -6.545 11.974 1.00 96.06 98 ASN A O 1
ATOM 741 N N . PRO A 1 99 ? -7.948 -8.620 12.847 1.00 96.12 99 PRO A N 1
ATOM 742 C CA . PRO A 1 99 ? -8.404 -8.170 14.152 1.00 96.12 99 PRO A CA 1
ATOM 743 C C . PRO A 1 99 ? -7.228 -7.606 14.958 1.00 96.12 99 PRO A C 1
ATOM 745 O O . PRO A 1 99 ? -6.199 -8.257 15.131 1.00 96.12 99 PRO A O 1
ATOM 748 N N . VAL A 1 100 ? -7.402 -6.403 15.488 1.00 96.50 100 VAL A N 1
ATOM 749 C CA . VAL A 1 100 ? -6.476 -5.749 16.405 1.00 96.50 100 VAL A CA 1
ATOM 750 C C . VAL A 1 100 ? -6.621 -6.392 17.776 1.00 96.50 100 VAL A C 1
ATOM 752 O O . VAL A 1 100 ? -7.732 -6.608 18.277 1.00 96.50 100 VAL A O 1
ATOM 755 N N . ARG A 1 101 ? -5.480 -6.720 18.378 1.00 95.62 101 ARG A N 1
ATOM 756 C CA . ARG A 1 101 ? -5.397 -7.188 19.757 1.00 95.62 101 ARG A CA 1
ATOM 757 C C . ARG A 1 101 ? -4.356 -6.383 20.508 1.00 95.62 101 ARG A C 1
ATOM 759 O O . ARG A 1 101 ? -3.229 -6.246 20.033 1.00 95.62 101 ARG A O 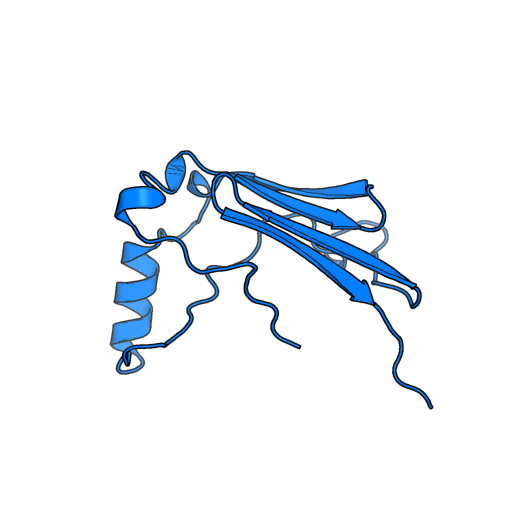1
ATOM 766 N N . ALA A 1 102 ? -4.732 -5.863 21.669 1.00 92.31 102 ALA A N 1
ATOM 767 C CA . ALA A 1 102 ? -3.764 -5.336 22.612 1.00 92.31 102 ALA A CA 1
ATOM 768 C C . ALA A 1 102 ? -2.873 -6.485 23.099 1.00 92.31 102 ALA A C 1
ATOM 770 O O . ALA A 1 102 ? -3.348 -7.596 23.351 1.00 92.31 102 ALA A O 1
ATOM 771 N N . SER A 1 103 ? -1.571 -6.226 23.221 1.00 86.12 103 SER A N 1
ATOM 772 C CA . SER A 1 103 ? -0.699 -7.173 23.911 1.00 86.12 103 SER A CA 1
ATOM 773 C C . SER A 1 103 ? -1.172 -7.299 25.362 1.00 86.12 103 SER A C 1
ATOM 775 O O . SER A 1 103 ? -1.509 -6.272 25.961 1.00 86.12 103 SER A O 1
ATOM 777 N N . PRO A 1 104 ? -1.177 -8.511 25.945 1.00 79.25 104 PRO A N 1
ATOM 778 C CA . PRO A 1 104 ? -1.317 -8.657 27.386 1.00 79.25 104 PRO A CA 1
ATOM 779 C C . PRO A 1 104 ? -0.265 -7.803 28.103 1.00 79.25 104 PRO A C 1
ATOM 781 O O . PRO A 1 104 ? 0.841 -7.623 27.577 1.00 79.25 104 PRO A O 1
ATOM 784 N N . ALA A 1 105 ? -0.646 -7.270 29.265 1.00 69.56 105 ALA A N 1
ATOM 785 C CA . ALA A 1 105 ? 0.259 -6.580 30.180 1.00 69.56 105 ALA A CA 1
ATOM 786 C C . ALA A 1 105 ? 1.264 -7.548 30.819 1.00 69.56 105 ALA A C 1
ATOM 788 O O . ALA A 1 105 ? 0.896 -8.730 31.018 1.00 69.56 105 ALA A O 1
#

Radius of gyration: 15.64 Å; chains: 1; bounding box: 38×30×47 Å

Sequence (105 aa):
MWLAGPWIVTPDEFGDPASRRVRCTVNGEQLQEDALANLIFDIPALIAYVSQVATLEPGDLIMTGTPGGVGQSRTPPRWLQDGDVVETSIDSIGGIRNPVRASPA

Secondary structure (DSSP, 8-state):
-----S-PPPHHHH--GGG-EEEEEETTEEEEEEEGGG-SS-HHHHHHHHTTTS---TT--------S--GGGSSS-----TT-EEEEEETTTEEEEEE--PPP-

pLDDT: mean 94.35, std 7.12, range [48.03, 98.12]

Foldseek 3Di:
DDDDDPHDDDCVLVDDQQAKKKWKDKPNHTQDIDRLVPQPAHPVRQVVVVCVVDPDDPPDDDDSDGDPRQQVPDVVRDDDDQQIWMWMDMPSGGIDIDGDHDDDD